Protein AF-A0A6F9ZMW0-F1 (afdb_monomer_lite)

Secondary structure (DSSP, 8-state):
-----HHHHHHHHHHHHHHHHHHHGGGGGT-HHHHHHHHHHHHHHHHHHHHHHTTTSS--HHHHHHHHHHHHHHHHHHHHHHTHHHHHHHHHHHHHHHHHHHHHHHHHHH--HHHHHHHHHHHHHIIIIIHHHHHHHHHHHHT----

Structure (mmCIF, N/CA/C/O backbone):
data_AF-A0A6F9ZMW0-F1
#
_entry.id   AF-A0A6F9ZMW0-F1
#
loop_
_atom_site.group_PDB
_atom_site.id
_atom_site.type_symbol
_atom_site.label_atom_id
_atom_site.label_alt_id
_atom_site.label_comp_id
_atom_site.label_asym_id
_atom_site.label_entity_id
_atom_site.label_seq_id
_atom_site.pdbx_PDB_ins_code
_atom_site.Cartn_x
_atom_site.Cartn_y
_atom_site.Cartn_z
_atom_site.occupancy
_atom_site.B_iso_or_equiv
_atom_site.auth_seq_id
_atom_site.auth_comp_id
_atom_site.auth_asym_id
_atom_site.auth_atom_id
_atom_site.pdbx_PDB_model_num
ATOM 1 N N . MET A 1 1 ? -17.166 -8.964 30.116 1.00 42.06 1 MET A N 1
ATOM 2 C CA . MET A 1 1 ? -16.779 -8.392 28.804 1.00 42.06 1 MET A CA 1
ATOM 3 C C . MET A 1 1 ? -15.272 -8.164 28.821 1.00 42.06 1 MET A C 1
ATOM 5 O O . MET A 1 1 ? -14.827 -7.278 29.535 1.00 42.06 1 MET A O 1
ATOM 9 N N . LYS A 1 2 ? -14.464 -9.008 28.159 1.00 47.25 2 LYS A N 1
ATOM 10 C CA . LYS A 1 2 ? -13.007 -8.793 28.087 1.00 47.25 2 LYS A CA 1
ATOM 11 C C . LYS A 1 2 ? -12.764 -7.547 27.236 1.00 47.25 2 LYS A C 1
ATOM 13 O O . LYS A 1 2 ? -12.979 -7.575 26.028 1.00 47.25 2 LYS A O 1
ATOM 18 N N . THR A 1 3 ? -12.355 -6.453 27.864 1.00 52.38 3 THR A N 1
ATOM 19 C CA . THR A 1 3 ? -11.806 -5.275 27.190 1.00 52.38 3 THR A CA 1
ATOM 20 C C . THR A 1 3 ? -10.554 -5.718 26.440 1.00 52.38 3 THR A C 1
ATOM 22 O O . THR A 1 3 ? -9.470 -5.819 27.009 1.00 52.38 3 THR A O 1
ATOM 25 N N . HIS A 1 4 ? -10.699 -6.067 25.161 1.00 60.19 4 HIS A N 1
ATOM 26 C CA . HIS A 1 4 ? -9.541 -6.318 24.313 1.00 60.19 4 HIS A CA 1
ATOM 27 C C . HIS A 1 4 ? -8.681 -5.050 24.291 1.00 60.19 4 HIS A C 1
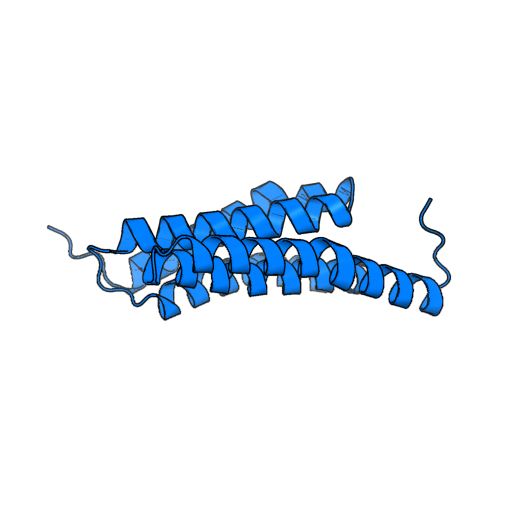ATOM 29 O O . HIS A 1 4 ? -9.146 -3.972 23.916 1.00 60.19 4 HIS A O 1
ATOM 35 N N . SER A 1 5 ? -7.438 -5.185 24.757 1.00 78.38 5 SER A N 1
ATOM 36 C CA . SER A 1 5 ? -6.473 -4.090 24.816 1.00 78.38 5 SER A CA 1
ATOM 37 C C . SER A 1 5 ? -6.181 -3.553 23.412 1.00 78.38 5 SER A C 1
ATOM 39 O O . SER A 1 5 ? -6.195 -4.311 22.438 1.00 78.38 5 SER A O 1
ATOM 41 N N . LYS A 1 6 ? -5.859 -2.255 23.310 1.00 82.56 6 LYS A N 1
ATOM 42 C CA . LYS A 1 6 ? -5.408 -1.587 22.072 1.00 82.56 6 LYS A CA 1
ATOM 43 C C . LYS A 1 6 ? -4.345 -2.414 21.332 1.00 82.56 6 LYS A C 1
ATOM 45 O O . LYS A 1 6 ? -4.382 -2.520 20.110 1.00 82.56 6 LYS A O 1
ATOM 50 N N . THR A 1 7 ? -3.455 -3.062 22.081 1.00 85.75 7 THR A N 1
ATOM 51 C CA . THR A 1 7 ? -2.393 -3.928 21.556 1.00 85.75 7 THR A CA 1
ATOM 52 C C . THR A 1 7 ? -2.930 -5.116 20.761 1.00 85.75 7 THR A C 1
ATOM 54 O O . THR A 1 7 ? -2.395 -5.429 19.703 1.00 85.75 7 THR A O 1
ATOM 57 N N . VAL A 1 8 ? -4.008 -5.759 21.222 1.00 87.69 8 VAL A N 1
ATOM 58 C CA . VAL A 1 8 ? -4.577 -6.927 20.534 1.00 87.69 8 VAL A CA 1
ATOM 59 C C . VAL A 1 8 ? -5.129 -6.515 19.175 1.00 87.69 8 VAL A C 1
ATOM 61 O O . VAL A 1 8 ? -4.840 -7.165 18.180 1.00 87.69 8 VAL A O 1
ATOM 64 N N . TYR A 1 9 ? -5.850 -5.394 19.106 1.00 87.12 9 TYR A N 1
ATOM 65 C CA . TYR A 1 9 ? -6.384 -4.892 17.838 1.00 87.12 9 TYR A CA 1
ATOM 66 C C . TYR A 1 9 ? -5.293 -4.463 16.862 1.00 87.12 9 TYR A C 1
ATOM 68 O O . TYR A 1 9 ? -5.404 -4.741 15.670 1.00 87.12 9 TYR A O 1
ATOM 76 N N . PHE A 1 10 ? -4.237 -3.823 17.367 1.00 89.56 10 PHE A N 1
ATOM 77 C CA . PHE A 1 10 ? -3.073 -3.473 16.561 1.00 89.56 10 PHE A CA 1
ATOM 78 C C . PHE A 1 10 ? -2.423 -4.722 15.951 1.00 89.56 10 PHE A C 1
ATOM 80 O O . PHE A 1 10 ? -2.227 -4.785 14.739 1.00 89.56 10 PHE A O 1
ATOM 87 N N . LEU A 1 11 ? -2.168 -5.746 16.773 1.00 91.06 11 LEU A N 1
ATOM 88 C CA . LEU A 1 11 ? -1.600 -7.019 16.326 1.00 91.06 11 LEU A CA 1
ATOM 89 C C . LEU A 1 11 ? -2.521 -7.758 15.351 1.00 91.06 11 LEU A C 1
ATOM 91 O O . LEU A 1 11 ? -2.035 -8.363 14.403 1.00 91.06 11 LEU A O 1
ATOM 95 N N . SER A 1 12 ? -3.841 -7.686 15.535 1.00 91.56 12 SER A N 1
ATOM 96 C CA . SER A 1 12 ? -4.799 -8.276 14.597 1.00 91.56 12 SER A CA 1
ATOM 97 C C . SER A 1 12 ? -4.773 -7.593 13.229 1.00 91.56 12 SER A C 1
ATOM 99 O O . SER A 1 12 ? -4.764 -8.292 12.221 1.00 91.56 12 SER A O 1
ATOM 101 N N . ILE A 1 13 ? -4.737 -6.254 13.168 1.00 92.81 13 ILE A N 1
ATOM 102 C CA . ILE A 1 13 ? -4.625 -5.527 11.889 1.00 92.81 13 ILE A CA 1
ATOM 103 C C . ILE A 1 13 ? -3.304 -5.875 11.203 1.00 92.81 13 ILE A C 1
ATOM 105 O O . ILE A 1 13 ? -3.305 -6.172 10.013 1.00 92.81 13 ILE A O 1
ATOM 109 N N . LEU A 1 14 ? -2.206 -5.875 11.962 1.00 93.44 14 LEU A N 1
ATOM 110 C CA . LEU A 1 14 ? -0.877 -6.234 11.470 1.00 93.44 14 LEU A CA 1
ATOM 111 C C . LEU A 1 14 ? -0.848 -7.669 10.925 1.00 93.44 14 LEU A C 1
ATOM 113 O O . LEU A 1 14 ? -0.332 -7.912 9.839 1.00 93.44 14 LEU A O 1
ATOM 117 N N . GLY A 1 15 ? -1.431 -8.625 11.648 1.00 93.56 15 GLY A N 1
ATOM 118 C CA . GLY A 1 15 ? -1.521 -10.013 11.197 1.00 93.56 15 GLY A CA 1
ATOM 119 C C . GLY A 1 15 ? -2.355 -10.153 9.923 1.00 93.56 15 GLY A C 1
ATOM 120 O O . GLY A 1 15 ? -1.942 -10.830 8.987 1.00 93.56 15 GLY A O 1
ATOM 121 N N . LEU A 1 16 ? -3.499 -9.470 9.846 1.00 94.00 16 LEU A N 1
ATOM 122 C CA . LEU A 1 16 ? -4.359 -9.492 8.661 1.00 94.00 16 LEU A CA 1
ATOM 123 C C . LEU A 1 16 ? -3.696 -8.839 7.442 1.00 94.00 16 LEU A C 1
ATOM 125 O O . LEU A 1 16 ? -3.825 -9.371 6.342 1.00 94.00 16 LEU A O 1
ATOM 129 N N . SER A 1 17 ? -2.961 -7.734 7.608 1.00 94.94 17 SER A N 1
ATOM 130 C CA . SER A 1 17 ? -2.222 -7.123 6.497 1.00 94.94 17 SER A CA 1
ATOM 131 C C . SER A 1 17 ? -1.057 -7.995 6.024 1.00 94.94 17 SER A C 1
ATOM 133 O O . SER A 1 17 ? -0.804 -8.056 4.821 1.00 94.94 17 SER A O 1
ATOM 135 N N . ALA A 1 18 ? -0.399 -8.728 6.928 1.00 93.44 18 ALA A N 1
ATOM 136 C CA . ALA A 1 18 ? 0.615 -9.718 6.564 1.00 93.44 18 ALA A CA 1
ATOM 137 C C . ALA A 1 18 ? 0.021 -10.888 5.768 1.00 93.44 18 ALA A C 1
ATOM 139 O O . ALA A 1 18 ? 0.563 -11.273 4.732 1.00 93.44 18 ALA A O 1
ATOM 140 N N . VAL A 1 19 ? -1.129 -11.414 6.199 1.00 94.31 19 VAL A N 1
ATOM 141 C CA . VAL A 1 19 ? -1.855 -12.461 5.462 1.00 94.31 19 VAL A CA 1
ATOM 142 C C . VAL A 1 19 ? -2.303 -11.955 4.091 1.00 94.31 19 VAL A C 1
ATOM 144 O O . VAL A 1 19 ? -2.154 -12.672 3.102 1.00 94.31 19 VAL A O 1
ATOM 147 N N . LEU A 1 20 ? -2.800 -10.716 4.006 1.00 93.44 20 LEU A N 1
ATOM 148 C CA . LEU A 1 20 ? -3.194 -10.092 2.742 1.00 93.44 20 LEU A CA 1
ATOM 149 C C . LEU A 1 20 ? -2.008 -9.999 1.774 1.00 93.44 20 LEU A C 1
ATOM 151 O O . LEU A 1 20 ? -2.150 -10.347 0.604 1.00 93.44 20 LEU A O 1
ATOM 155 N N . PHE A 1 21 ? -0.835 -9.587 2.265 1.00 91.81 21 PHE A N 1
ATOM 156 C CA . PHE A 1 21 ? 0.387 -9.566 1.465 1.00 91.81 21 PHE A CA 1
ATOM 157 C C . PHE A 1 21 ? 0.751 -10.965 0.960 1.00 91.81 21 PHE A C 1
ATOM 159 O O . PHE A 1 21 ? 0.890 -11.148 -0.245 1.00 91.81 21 PHE A O 1
ATOM 166 N N . LEU A 1 22 ? 0.843 -11.961 1.845 1.00 90.44 22 LEU A N 1
ATOM 167 C CA . LEU A 1 22 ? 1.209 -13.334 1.469 1.00 90.44 22 LEU A CA 1
ATOM 168 C C . LEU A 1 22 ? 0.213 -13.961 0.480 1.00 90.44 22 LEU A C 1
ATOM 170 O O . LEU A 1 22 ? 0.602 -14.717 -0.405 1.00 90.44 22 LEU A O 1
ATOM 174 N N . SER A 1 23 ? -1.066 -13.598 0.580 1.00 89.62 23 SER A N 1
ATOM 175 C CA . SER A 1 23 ? -2.115 -14.091 -0.322 1.00 89.62 23 SER A CA 1
ATOM 176 C C . SER A 1 23 ? -2.020 -13.522 -1.737 1.00 89.62 23 SER A C 1
ATOM 178 O O . SER A 1 23 ? -2.597 -14.101 -2.650 1.00 89.62 23 SER A O 1
ATOM 180 N N . PHE A 1 24 ? -1.318 -12.401 -1.937 1.00 86.56 24 PHE A N 1
ATOM 181 C CA . PHE A 1 24 ? -1.229 -11.708 -3.227 1.00 86.56 24 PHE A CA 1
ATOM 182 C C . PHE A 1 24 ? 0.206 -11.455 -3.700 1.00 86.56 24 PHE A C 1
ATOM 184 O O . PHE A 1 24 ? 0.401 -10.978 -4.818 1.00 86.56 24 PHE A O 1
ATOM 191 N N . CYS A 1 25 ? 1.231 -11.788 -2.914 1.00 84.06 25 CYS A N 1
ATOM 192 C CA . CYS A 1 25 ? 2.629 -11.581 -3.295 1.00 84.06 25 CYS A CA 1
ATOM 193 C C . CYS A 1 25 ? 3.027 -12.411 -4.525 1.00 84.06 25 CYS A C 1
ATOM 195 O O . CYS A 1 25 ? 3.833 -11.957 -5.332 1.00 84.06 25 CYS A O 1
ATOM 197 N N . TRP A 1 26 ? 2.398 -13.572 -4.725 1.00 83.12 26 TRP A N 1
ATOM 198 C CA . TRP A 1 26 ? 2.620 -14.447 -5.880 1.00 83.12 26 TRP A CA 1
ATOM 199 C C . TRP A 1 26 ? 2.157 -13.840 -7.215 1.00 83.12 26 TRP A C 1
ATOM 201 O O . TRP A 1 26 ? 2.614 -14.276 -8.266 1.00 83.12 26 TRP A O 1
ATOM 211 N N . THR A 1 27 ? 1.316 -12.797 -7.210 1.00 84.31 27 THR A N 1
ATOM 212 C CA . THR A 1 27 ? 0.891 -12.110 -8.449 1.00 84.31 27 THR A CA 1
ATOM 213 C C . THR A 1 27 ? 2.058 -11.463 -9.199 1.00 84.31 27 THR A C 1
ATOM 215 O O . THR A 1 27 ? 2.009 -11.332 -10.423 1.00 84.31 27 THR A O 1
ATOM 218 N N . ALA A 1 28 ? 3.146 -11.141 -8.490 1.00 80.94 28 ALA A N 1
ATOM 219 C CA . ALA A 1 28 ? 4.380 -10.641 -9.087 1.00 80.94 28 ALA A CA 1
ATOM 220 C C . ALA A 1 28 ? 5.054 -11.661 -10.020 1.00 80.94 28 ALA A C 1
ATOM 222 O O . ALA A 1 28 ? 5.805 -11.251 -10.897 1.00 80.94 28 ALA A O 1
ATOM 223 N N . ALA A 1 29 ? 4.755 -12.959 -9.880 1.00 80.31 29 ALA A N 1
ATOM 224 C CA . ALA A 1 29 ? 5.287 -13.995 -10.761 1.00 80.31 29 ALA A CA 1
ATOM 225 C C . ALA A 1 29 ? 4.742 -13.906 -12.198 1.00 80.31 29 ALA A C 1
ATOM 227 O O . ALA A 1 29 ? 5.400 -14.371 -13.121 1.00 80.31 29 ALA A O 1
ATOM 228 N N . PHE A 1 30 ? 3.557 -13.315 -12.398 1.00 80.12 30 PHE A N 1
ATOM 229 C CA . PHE A 1 30 ? 2.947 -13.178 -13.728 1.00 80.12 30 PHE A CA 1
ATOM 230 C C . PHE A 1 30 ? 3.238 -11.821 -14.359 1.00 80.12 30 PHE A C 1
ATOM 232 O O . PHE A 1 30 ? 3.526 -11.732 -15.547 1.00 80.12 30 PHE A O 1
ATOM 239 N N . SER A 1 31 ? 3.119 -10.746 -13.577 1.00 83.81 31 SER A N 1
ATOM 240 C CA . SER A 1 31 ? 3.379 -9.390 -14.050 1.00 83.81 31 SER A CA 1
ATOM 241 C C . SER A 1 31 ? 3.627 -8.463 -12.871 1.00 83.81 31 SER A C 1
ATOM 243 O O . SER A 1 31 ? 2.754 -8.280 -12.018 1.00 83.81 31 SER A O 1
ATOM 245 N N . PHE A 1 32 ? 4.789 -7.804 -12.859 1.00 80.50 32 PHE A N 1
ATOM 246 C CA . PHE A 1 32 ? 5.078 -6.757 -11.879 1.00 80.50 32 PHE A CA 1
ATOM 247 C C . PHE A 1 32 ? 4.030 -5.645 -11.938 1.00 80.50 32 PHE A C 1
ATOM 249 O O . PHE A 1 32 ? 3.571 -5.174 -10.896 1.00 80.50 32 PHE A O 1
ATOM 256 N N . TYR A 1 33 ? 3.595 -5.270 -13.146 1.00 82.88 33 TYR A N 1
ATOM 257 C CA . TYR A 1 33 ? 2.586 -4.236 -13.363 1.00 82.88 33 TYR A CA 1
ATOM 258 C C . TYR A 1 33 ? 1.229 -4.616 -12.761 1.00 82.88 33 TYR A C 1
ATOM 260 O O . TYR A 1 33 ? 0.656 -3.837 -11.997 1.00 82.88 33 TYR A O 1
ATOM 268 N N . ALA A 1 34 ? 0.750 -5.835 -13.026 1.00 85.38 34 ALA A N 1
ATOM 269 C CA . ALA A 1 34 ? -0.491 -6.326 -12.430 1.00 85.38 34 ALA A CA 1
ATOM 270 C C . ALA A 1 34 ? -0.388 -6.435 -10.900 1.00 85.38 34 ALA A C 1
ATOM 272 O O . ALA A 1 34 ? -1.339 -6.098 -10.194 1.00 85.38 34 ALA A O 1
ATOM 273 N N . ALA A 1 35 ? 0.775 -6.838 -10.380 1.00 87.56 35 ALA A N 1
ATOM 274 C CA . ALA A 1 35 ? 1.019 -6.922 -8.945 1.00 87.56 35 ALA A CA 1
ATOM 275 C C . ALA A 1 35 ? 0.960 -5.551 -8.256 1.00 87.56 35 ALA A C 1
ATOM 277 O O . ALA A 1 35 ? 0.369 -5.444 -7.182 1.00 87.56 35 ALA A O 1
ATOM 278 N N . ALA A 1 36 ? 1.502 -4.492 -8.870 1.00 88.50 36 ALA A N 1
ATOM 279 C CA . ALA A 1 36 ? 1.402 -3.127 -8.343 1.00 88.50 36 ALA A CA 1
ATOM 280 C C . ALA A 1 36 ? -0.056 -2.679 -8.203 1.00 88.50 36 ALA A C 1
ATOM 282 O O . ALA A 1 36 ? -0.476 -2.245 -7.124 1.00 88.50 36 ALA A O 1
ATOM 283 N N . TRP A 1 37 ? -0.847 -2.866 -9.259 1.00 91.50 37 TRP A N 1
ATOM 284 C CA . TRP A 1 37 ? -2.266 -2.525 -9.257 1.00 91.50 37 TRP A CA 1
ATOM 285 C C . TRP A 1 37 ? -3.049 -3.325 -8.222 1.00 91.50 37 TRP A C 1
ATOM 287 O O . TRP A 1 37 ? -3.777 -2.745 -7.416 1.00 91.50 37 TRP A O 1
ATOM 297 N N . ALA A 1 38 ? -2.871 -4.646 -8.207 1.00 91.62 38 ALA A N 1
ATOM 298 C CA . ALA A 1 38 ? -3.573 -5.526 -7.285 1.00 91.62 38 ALA A CA 1
ATOM 299 C C . ALA A 1 38 ? -3.233 -5.190 -5.828 1.00 91.62 38 ALA A C 1
ATOM 301 O O . ALA A 1 38 ? -4.134 -4.960 -5.022 1.00 91.62 38 ALA A O 1
ATOM 302 N N . GLN A 1 39 ? -1.943 -5.101 -5.486 1.00 91.12 39 GLN A N 1
ATOM 303 C CA . GLN A 1 39 ? -1.525 -4.820 -4.114 1.00 91.12 39 GLN A CA 1
ATOM 304 C C . GLN A 1 39 ? -1.965 -3.427 -3.664 1.00 91.12 39 GLN A C 1
ATOM 306 O O . GLN A 1 39 ? -2.535 -3.293 -2.583 1.00 91.12 39 GLN A O 1
ATOM 311 N N . SER A 1 40 ? -1.771 -2.393 -4.482 1.00 93.06 40 SER A N 1
ATOM 312 C CA . SER A 1 40 ? -2.158 -1.032 -4.103 1.00 93.06 40 SER A CA 1
ATOM 313 C C . SER A 1 40 ? -3.669 -0.878 -3.910 1.00 93.06 40 SER A C 1
ATOM 315 O O . SER A 1 40 ? -4.090 -0.285 -2.916 1.00 93.06 40 SER A O 1
ATOM 317 N N . ALA A 1 41 ? -4.490 -1.479 -4.777 1.00 93.69 41 ALA A N 1
ATOM 318 C CA . ALA A 1 41 ? -5.944 -1.479 -4.630 1.00 93.69 41 ALA A CA 1
ATOM 319 C C . ALA A 1 41 ? -6.402 -2.239 -3.374 1.00 93.69 41 ALA 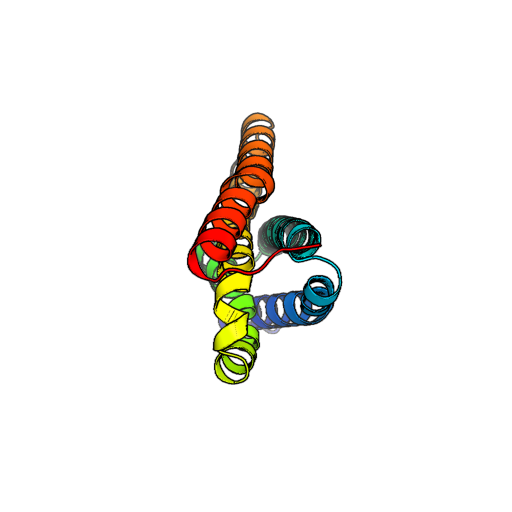A C 1
ATOM 321 O O . ALA A 1 41 ? -7.262 -1.757 -2.633 1.00 93.69 41 ALA A O 1
ATOM 322 N N . LEU A 1 42 ? -5.801 -3.400 -3.095 1.00 94.62 42 LEU A N 1
ATOM 323 C CA . LEU A 1 42 ? -6.121 -4.202 -1.913 1.00 94.62 42 LEU A CA 1
ATOM 324 C C . LEU A 1 42 ? -5.737 -3.493 -0.617 1.00 94.62 42 LEU A C 1
ATOM 326 O O . LEU A 1 42 ? -6.542 -3.454 0.308 1.00 94.62 42 LEU A O 1
ATOM 330 N N . PHE A 1 43 ? -4.545 -2.900 -0.544 1.00 94.69 43 PHE A N 1
ATOM 331 C CA . PHE A 1 43 ? -4.100 -2.164 0.640 1.00 94.69 43 PHE A CA 1
ATOM 332 C C . PHE A 1 43 ? -4.888 -0.867 0.851 1.00 94.69 43 PHE A C 1
ATOM 334 O O . PHE A 1 43 ? -5.203 -0.535 1.995 1.00 94.69 43 PHE A O 1
ATOM 341 N N . PHE A 1 44 ? -5.281 -0.182 -0.227 1.00 95.00 44 PHE A N 1
ATOM 342 C CA . PHE A 1 44 ? -6.211 0.947 -0.168 1.00 95.00 44 PHE A CA 1
ATOM 343 C C . PHE A 1 44 ? -7.566 0.528 0.422 1.00 95.00 44 PHE A C 1
ATOM 345 O O . PHE A 1 44 ? -8.037 1.123 1.395 1.00 95.00 44 PHE A O 1
ATOM 352 N N . GLY A 1 45 ? -8.176 -0.528 -0.128 1.00 93.94 45 GLY A N 1
ATOM 353 C CA . GLY A 1 45 ? -9.470 -1.034 0.329 1.00 93.94 45 GLY A CA 1
ATOM 354 C C . GLY A 1 45 ? -9.412 -1.572 1.758 1.00 93.94 45 GLY A C 1
ATOM 355 O O . GLY A 1 45 ? -10.280 -1.269 2.574 1.00 93.94 45 GLY A O 1
ATOM 356 N N . PHE A 1 46 ? -8.352 -2.304 2.100 1.00 94.81 46 PHE A N 1
ATOM 357 C CA . PHE A 1 46 ? -8.136 -2.826 3.445 1.00 94.81 46 PHE A CA 1
ATOM 358 C C . PHE A 1 46 ? -7.992 -1.701 4.474 1.00 94.81 46 PHE A C 1
ATOM 360 O O . PHE A 1 46 ? -8.627 -1.753 5.524 1.00 94.81 46 PHE A O 1
ATOM 367 N N . ALA A 1 47 ? -7.238 -0.644 4.156 1.00 94.19 47 ALA A N 1
ATOM 368 C CA . ALA A 1 47 ? -7.115 0.529 5.018 1.00 94.19 47 ALA A CA 1
ATOM 369 C C . ALA A 1 47 ? -8.465 1.208 5.270 1.00 94.19 47 ALA A C 1
ATOM 371 O O . ALA A 1 47 ? -8.773 1.560 6.410 1.00 94.19 47 ALA A O 1
ATOM 372 N N . TRP A 1 48 ? -9.289 1.331 4.229 1.00 93.94 48 TRP A N 1
ATOM 373 C CA . TRP A 1 48 ? -10.637 1.876 4.342 1.00 93.94 48 TRP A CA 1
ATOM 374 C C . TRP A 1 48 ? -11.551 0.996 5.214 1.00 93.94 48 TRP A C 1
ATOM 376 O O . TRP A 1 48 ? -12.181 1.500 6.144 1.00 93.94 48 TRP A O 1
ATOM 386 N N . ILE A 1 49 ? -11.559 -0.326 4.997 1.00 93.19 49 ILE A N 1
ATOM 387 C CA . ILE A 1 49 ? -12.351 -1.288 5.786 1.00 93.19 49 ILE A CA 1
ATOM 388 C C . ILE A 1 49 ? -11.910 -1.297 7.254 1.00 93.19 49 ILE A C 1
ATOM 390 O O . ILE A 1 49 ? -12.750 -1.291 8.155 1.00 93.19 49 ILE A O 1
ATOM 394 N N . CYS A 1 50 ? -10.601 -1.302 7.522 1.00 91.38 50 CYS A N 1
ATOM 395 C CA . CYS A 1 50 ? -10.080 -1.240 8.885 1.00 91.38 50 CYS A CA 1
ATOM 396 C C . CYS A 1 50 ? -10.480 0.063 9.577 1.00 91.38 50 CYS A C 1
ATOM 398 O O . CYS A 1 50 ? -10.847 0.029 10.749 1.00 91.38 50 CYS A O 1
ATOM 400 N N . ALA A 1 51 ? -10.442 1.191 8.868 1.00 89.75 51 ALA A N 1
ATOM 401 C CA . ALA A 1 51 ? -10.860 2.475 9.412 1.00 89.75 51 ALA A CA 1
ATOM 402 C C . ALA A 1 51 ? -12.367 2.506 9.743 1.00 89.75 51 ALA A C 1
ATOM 404 O O . ALA A 1 51 ? -12.744 3.020 10.797 1.00 89.75 51 ALA A O 1
ATOM 405 N N . ASP A 1 52 ? -13.210 1.884 8.913 1.00 88.88 52 ASP A N 1
ATOM 406 C CA . ASP A 1 52 ? -14.653 1.756 9.157 1.00 88.88 52 ASP A CA 1
ATOM 407 C C . ASP A 1 52 ? -14.973 0.834 10.343 1.00 88.88 52 ASP A C 1
ATOM 409 O O . ASP A 1 52 ? -15.656 1.230 11.290 1.00 88.88 52 ASP A O 1
ATOM 413 N N . LYS A 1 53 ? -14.387 -0.368 10.375 1.00 85.06 53 LYS A N 1
ATOM 414 C CA . LYS A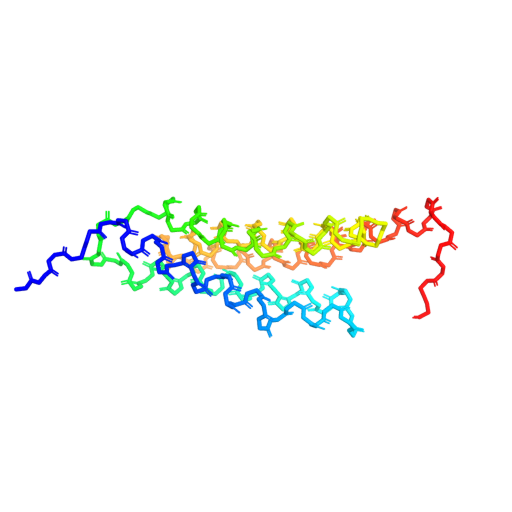 1 53 ? -14.603 -1.346 11.456 1.00 85.06 53 LYS A CA 1
ATOM 415 C C . LYS A 1 53 ? -14.042 -0.905 12.808 1.00 85.06 53 LYS A C 1
ATOM 417 O O . LYS A 1 53 ? -14.474 -1.416 13.841 1.00 85.06 53 LYS A O 1
ATOM 422 N N . MET A 1 54 ? -13.083 0.018 12.822 1.00 76.69 54 MET A N 1
ATOM 423 C CA . MET A 1 54 ? -12.468 0.534 14.047 1.00 76.69 54 MET A CA 1
ATOM 424 C C . MET A 1 54 ? -13.112 1.836 14.549 1.00 76.69 54 MET A C 1
ATOM 426 O O . MET A 1 54 ? -12.648 2.369 15.554 1.00 76.69 54 MET A O 1
ATOM 430 N N . LYS A 1 55 ? -14.205 2.320 13.931 1.00 69.56 55 LYS A N 1
ATOM 431 C CA . LYS A 1 55 ? -14.944 3.521 14.375 1.00 69.56 55 LYS A CA 1
ATOM 432 C C . LYS A 1 55 ? -15.367 3.468 15.848 1.00 69.56 55 LYS A C 1
ATOM 434 O O . LYS A 1 55 ? -15.377 4.490 16.523 1.00 69.56 55 LYS A O 1
ATOM 439 N N . GLU A 1 56 ? -15.700 2.278 16.341 1.00 67.25 56 GLU A N 1
ATOM 440 C CA . GLU A 1 56 ? -16.163 2.046 17.717 1.00 67.25 56 GLU A CA 1
ATOM 441 C C . GLU A 1 56 ? -15.033 1.634 18.676 1.00 67.25 56 GLU A C 1
ATOM 443 O O . GLU A 1 56 ? -15.278 1.249 19.820 1.00 67.25 56 GLU A O 1
ATOM 448 N N . ARG A 1 57 ? -13.777 1.651 18.214 1.00 68.75 57 ARG A N 1
ATOM 449 C CA . ARG A 1 57 ? -12.636 1.053 18.915 1.00 68.75 57 ARG A CA 1
ATOM 450 C C . ARG A 1 57 ? -11.562 2.092 19.255 1.00 68.75 57 ARG A C 1
ATOM 452 O O . ARG A 1 57 ? -11.491 3.149 18.643 1.00 68.75 57 ARG A O 1
ATOM 459 N N . PRO A 1 58 ? -10.689 1.811 20.238 1.00 73.69 58 PRO A N 1
ATOM 460 C CA . PRO A 1 58 ? -9.822 2.829 20.838 1.00 73.69 58 PRO A CA 1
ATOM 461 C C . PRO A 1 58 ? -8.535 3.152 20.046 1.00 73.69 58 PRO A C 1
ATOM 463 O O . PRO A 1 58 ? -7.603 3.718 20.625 1.00 73.69 58 PRO A O 1
ATOM 466 N N . LEU A 1 59 ? -8.427 2.756 18.771 1.00 80.81 59 LEU A N 1
ATOM 467 C CA . LEU A 1 59 ? -7.235 2.992 17.942 1.00 80.81 59 LEU A CA 1
ATOM 468 C C . LEU A 1 59 ? -7.392 4.245 17.078 1.00 80.81 59 LEU A C 1
ATOM 470 O O . LEU A 1 59 ? -8.444 4.491 16.499 1.00 80.81 59 LEU A O 1
ATOM 474 N N . THR A 1 60 ? -6.309 5.008 16.942 1.00 88.81 60 THR A N 1
ATOM 475 C CA . THR A 1 60 ? -6.252 6.149 16.023 1.00 88.81 60 THR A CA 1
ATOM 476 C C . THR A 1 60 ? -6.084 5.678 14.576 1.00 88.81 60 THR A C 1
ATOM 478 O O . THR A 1 60 ? -5.489 4.629 14.321 1.00 88.81 60 THR A O 1
ATOM 481 N N . LEU A 1 61 ? -6.547 6.478 13.608 1.00 88.56 61 LEU A N 1
ATOM 482 C CA . LEU A 1 61 ? -6.357 6.198 12.175 1.00 88.56 61 LEU A CA 1
ATOM 483 C C . LEU A 1 61 ? -4.875 6.017 11.813 1.00 88.56 61 LEU A C 1
ATOM 485 O O . LEU A 1 61 ? -4.528 5.133 11.035 1.00 88.56 61 LEU A O 1
ATOM 489 N N . THR A 1 62 ? -3.992 6.796 12.440 1.00 89.94 62 THR A N 1
ATOM 490 C CA . THR A 1 62 ? -2.541 6.669 12.269 1.00 89.94 62 THR A CA 1
ATOM 491 C C . THR A 1 62 ? -2.029 5.315 12.752 1.00 89.94 62 THR A C 1
ATOM 493 O O . THR A 1 62 ? -1.232 4.689 12.062 1.00 89.94 62 THR A O 1
ATOM 496 N N . ALA A 1 63 ? -2.505 4.820 13.900 1.00 90.06 63 ALA A N 1
ATOM 497 C CA . ALA A 1 63 ? -2.107 3.506 14.403 1.00 90.06 63 ALA A CA 1
ATOM 498 C C . ALA A 1 63 ? -2.560 2.373 13.469 1.00 90.06 63 ALA A C 1
ATOM 500 O O . ALA A 1 63 ? -1.823 1.408 13.286 1.00 90.06 63 ALA A O 1
ATOM 501 N N . ILE A 1 64 ? -3.735 2.509 12.844 1.00 91.69 64 ILE A N 1
ATOM 502 C CA . ILE A 1 64 ? -4.223 1.567 11.826 1.00 91.69 64 ILE A CA 1
ATOM 503 C C . ILE A 1 64 ? -3.301 1.588 10.605 1.00 91.69 64 ILE A C 1
ATOM 505 O O . ILE A 1 64 ? -2.821 0.535 10.195 1.00 91.69 64 ILE A O 1
ATOM 509 N N . ALA A 1 65 ? -2.999 2.771 10.060 1.00 93.06 65 ALA A N 1
ATOM 510 C CA . ALA A 1 65 ? -2.099 2.903 8.915 1.00 93.06 65 ALA A CA 1
ATOM 511 C C . ALA A 1 65 ? -0.717 2.291 9.204 1.00 93.06 65 ALA A C 1
ATOM 513 O O . ALA A 1 65 ? -0.208 1.511 8.404 1.00 93.06 65 ALA A O 1
ATOM 514 N N . VAL A 1 66 ? -0.146 2.571 10.381 1.00 93.94 66 VAL A N 1
ATOM 515 C CA . VAL A 1 66 ? 1.141 2.005 10.812 1.00 93.94 66 VAL A CA 1
ATOM 516 C C . VAL A 1 66 ? 1.072 0.482 10.935 1.00 93.94 66 VAL A C 1
ATOM 518 O O . VAL A 1 66 ? 1.969 -0.197 10.443 1.00 93.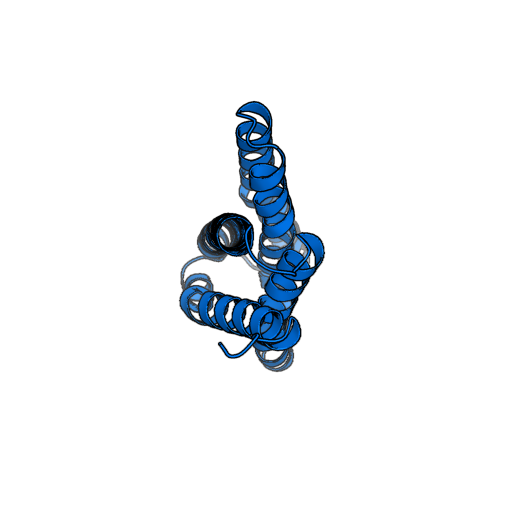94 66 VAL A O 1
ATOM 521 N N . ALA A 1 67 ? 0.013 -0.076 11.530 1.00 93.56 67 ALA A N 1
ATOM 522 C CA . ALA A 1 67 ? -0.159 -1.527 11.631 1.00 93.56 67 ALA A CA 1
ATOM 523 C C . ALA A 1 67 ? -0.214 -2.195 10.248 1.00 93.56 67 ALA A C 1
ATOM 525 O O . ALA A 1 67 ? 0.419 -3.228 10.031 1.00 93.56 67 ALA A O 1
ATOM 526 N N . ILE A 1 68 ? -0.930 -1.583 9.300 1.00 95.19 68 ILE A N 1
ATOM 527 C CA . ILE A 1 68 ? -1.044 -2.082 7.926 1.00 95.19 68 ILE A CA 1
ATOM 528 C C . ILE A 1 68 ? 0.323 -2.070 7.237 1.00 95.19 68 ILE A C 1
ATOM 530 O O . ILE A 1 68 ? 0.728 -3.092 6.684 1.00 95.19 68 ILE A O 1
ATOM 534 N N . ILE A 1 69 ? 1.047 -0.948 7.316 1.00 94.50 69 ILE A N 1
ATOM 535 C CA . ILE A 1 69 ? 2.378 -0.785 6.713 1.00 94.50 69 ILE A CA 1
ATOM 536 C C . ILE A 1 69 ? 3.372 -1.787 7.307 1.00 94.50 69 ILE A C 1
ATOM 538 O O . ILE A 1 69 ? 4.093 -2.449 6.563 1.00 94.50 69 ILE A O 1
ATOM 542 N N . LEU A 1 70 ? 3.387 -1.949 8.633 1.00 93.56 70 LEU A N 1
ATOM 543 C CA . LEU A 1 70 ? 4.274 -2.905 9.297 1.00 93.56 70 LEU A CA 1
ATOM 544 C C . LEU A 1 70 ? 3.946 -4.347 8.919 1.00 93.56 70 LEU A C 1
ATOM 546 O O . LEU A 1 70 ? 4.855 -5.101 8.587 1.00 93.56 70 LEU A O 1
ATOM 550 N N . GLY A 1 71 ? 2.669 -4.731 8.924 1.00 91.56 71 GLY A N 1
ATOM 551 C CA . GLY A 1 71 ? 2.281 -6.091 8.551 1.00 91.56 71 GLY A CA 1
ATOM 552 C C . GLY A 1 71 ? 2.561 -6.409 7.083 1.00 91.56 71 GLY A C 1
ATOM 553 O O . GLY A 1 71 ? 2.825 -7.555 6.757 1.00 91.56 71 GLY A O 1
ATOM 554 N N . ARG A 1 72 ? 2.620 -5.401 6.209 1.00 91.38 72 ARG A N 1
ATOM 555 C CA . ARG A 1 72 ? 3.109 -5.561 4.836 1.00 91.38 72 ARG A CA 1
ATOM 556 C C . ARG A 1 72 ? 4.629 -5.765 4.770 1.00 91.38 72 ARG A C 1
ATOM 558 O O . ARG A 1 72 ? 5.090 -6.649 4.060 1.00 91.38 72 ARG A O 1
ATOM 565 N N . LEU A 1 73 ? 5.400 -4.955 5.498 1.00 91.62 73 LEU A N 1
ATOM 566 C CA . LEU A 1 73 ? 6.869 -4.966 5.450 1.00 91.62 73 LEU A CA 1
ATOM 567 C C . LEU A 1 73 ? 7.495 -6.185 6.138 1.00 91.62 73 LEU A C 1
ATOM 569 O O . LEU A 1 73 ? 8.499 -6.708 5.664 1.00 91.62 73 LEU A O 1
ATOM 573 N N . LEU A 1 74 ? 6.915 -6.645 7.248 1.00 90.62 74 LEU A N 1
ATOM 574 C CA . LEU A 1 74 ? 7.432 -7.765 8.040 1.00 90.62 74 LEU A CA 1
ATOM 575 C C . LEU A 1 74 ? 7.655 -9.061 7.238 1.00 90.62 74 LEU A C 1
ATOM 577 O O . LEU A 1 74 ? 8.759 -9.593 7.316 1.00 90.62 74 LEU A O 1
ATOM 581 N N . PRO A 1 75 ? 6.676 -9.583 6.473 1.00 87.25 75 PRO A N 1
ATOM 582 C CA . PRO A 1 75 ? 6.880 -10.770 5.640 1.00 87.25 75 PRO A CA 1
ATOM 583 C C . PRO A 1 75 ? 7.757 -10.491 4.415 1.00 87.25 75 PRO A C 1
ATOM 585 O O . PRO A 1 75 ? 8.374 -11.403 3.877 1.00 87.25 75 PRO A O 1
ATOM 588 N N . GLU A 1 76 ? 7.830 -9.239 3.971 1.00 86.19 76 GLU A N 1
ATOM 589 C CA . GLU A 1 76 ? 8.568 -8.849 2.776 1.00 86.19 76 GLU A CA 1
ATOM 590 C C . GLU A 1 76 ? 10.085 -8.778 3.013 1.00 86.19 76 GLU A C 1
ATOM 592 O O . GLU A 1 76 ? 10.865 -9.164 2.143 1.00 86.19 76 GLU A O 1
ATOM 597 N N . LEU A 1 77 ? 10.522 -8.327 4.194 1.00 87.25 77 LEU A N 1
ATOM 598 C CA . LEU A 1 77 ? 11.944 -8.188 4.531 1.00 87.25 77 LEU A CA 1
ATOM 599 C C . LEU A 1 77 ? 12.731 -9.511 4.422 1.00 87.25 77 LEU A C 1
ATOM 601 O O . LEU A 1 77 ? 13.761 -9.506 3.747 1.00 87.25 77 LEU A O 1
ATOM 605 N N . PRO A 1 78 ? 12.278 -10.647 4.993 1.00 84.62 78 PRO A N 1
ATOM 606 C CA . PRO A 1 78 ? 12.958 -11.931 4.822 1.00 84.62 78 PRO A CA 1
ATOM 607 C C . PRO A 1 78 ? 13.084 -12.351 3.354 1.00 84.62 78 PRO A C 1
ATOM 609 O O . PRO A 1 78 ? 14.145 -12.810 2.935 1.00 84.62 78 PRO A O 1
ATOM 612 N N . ILE A 1 79 ? 12.027 -12.142 2.559 1.00 83.62 79 ILE A N 1
ATOM 613 C CA . ILE A 1 79 ? 12.008 -12.482 1.129 1.00 83.62 79 ILE A CA 1
ATOM 614 C C . ILE A 1 79 ? 13.055 -11.646 0.382 1.00 83.62 79 ILE A C 1
ATOM 616 O O . ILE A 1 79 ? 13.831 -12.179 -0.407 1.00 83.62 79 ILE A O 1
ATOM 620 N N . ARG A 1 80 ? 13.140 -10.344 0.680 1.00 83.06 80 ARG A N 1
ATOM 621 C CA . ARG A 1 80 ? 14.118 -9.435 0.061 1.00 83.06 80 ARG A CA 1
ATOM 622 C C . ARG A 1 80 ? 15.563 -9.720 0.450 1.00 83.06 80 ARG A C 1
ATOM 624 O O . ARG A 1 80 ? 16.445 -9.481 -0.365 1.00 83.06 80 ARG A O 1
ATOM 631 N N . ILE A 1 81 ? 15.815 -10.176 1.677 1.00 83.75 81 ILE A N 1
ATOM 632 C CA . ILE A 1 81 ? 17.166 -10.564 2.113 1.00 83.75 81 ILE A CA 1
ATOM 633 C C . ILE A 1 81 ? 17.610 -11.828 1.367 1.00 83.75 81 ILE A C 1
ATOM 635 O O . ILE A 1 81 ? 18.771 -11.929 0.984 1.00 83.75 81 ILE A O 1
ATOM 639 N N . SER A 1 82 ? 16.685 -12.763 1.127 1.00 81.75 82 SER A N 1
ATOM 640 C CA . SER A 1 82 ? 16.972 -13.989 0.378 1.00 81.75 82 SER A CA 1
ATOM 641 C C . SER A 1 82 ? 17.197 -13.752 -1.120 1.00 81.75 82 SER A C 1
ATOM 643 O O . SER A 1 82 ? 17.971 -14.492 -1.720 1.00 81.75 82 SER A O 1
ATOM 645 N N . ASP A 1 83 ? 16.531 -12.762 -1.725 1.00 78.44 83 ASP A N 1
ATOM 646 C CA . ASP A 1 83 ? 16.600 -12.463 -3.166 1.00 78.44 83 ASP A CA 1
ATOM 647 C C . ASP A 1 83 ? 16.901 -10.973 -3.423 1.00 78.44 83 ASP A C 1
ATOM 649 O O . ASP A 1 83 ? 16.086 -10.209 -3.947 1.00 78.44 83 ASP A O 1
ATOM 653 N N . PHE A 1 84 ? 18.075 -10.522 -2.974 1.00 73.44 84 PHE A N 1
ATOM 654 C CA . PHE A 1 84 ? 18.436 -9.100 -2.965 1.00 73.44 84 PHE A CA 1
ATOM 655 C C . PHE A 1 84 ? 18.593 -8.487 -4.368 1.00 73.44 84 PHE A C 1
ATOM 657 O O . PHE A 1 84 ? 18.216 -7.332 -4.581 1.00 73.44 84 PHE A O 1
ATOM 664 N N . GLU A 1 85 ? 19.118 -9.250 -5.330 1.00 68.69 85 GLU A N 1
ATOM 665 C CA . GLU A 1 85 ? 19.342 -8.800 -6.711 1.00 68.69 85 GLU A CA 1
ATOM 666 C C . GLU A 1 85 ? 18.013 -8.459 -7.412 1.00 68.69 85 GLU A C 1
ATOM 668 O O . GLU A 1 85 ? 17.833 -7.318 -7.855 1.00 68.69 85 GLU A O 1
ATOM 673 N N . ASN A 1 86 ? 17.038 -9.380 -7.407 1.00 68.31 86 ASN A N 1
ATOM 674 C CA . ASN A 1 86 ? 15.726 -9.172 -8.038 1.00 68.31 86 ASN A CA 1
ATOM 675 C C . ASN A 1 86 ? 14.785 -8.284 -7.209 1.00 68.31 86 ASN A C 1
ATOM 677 O O . ASN A 1 86 ? 13.890 -7.626 -7.750 1.00 68.31 86 ASN A O 1
ATOM 681 N N . SER A 1 87 ? 14.990 -8.214 -5.891 1.00 72.62 87 SER A N 1
ATOM 682 C CA . SER A 1 87 ? 14.239 -7.348 -4.973 1.00 72.62 87 SER A CA 1
ATOM 683 C C . SER A 1 87 ? 14.278 -5.870 -5.389 1.00 72.62 87 SER A C 1
ATOM 685 O O . SER A 1 87 ? 13.310 -5.133 -5.175 1.00 72.62 87 SER A O 1
ATOM 687 N N . ARG A 1 88 ? 15.353 -5.417 -6.045 1.00 75.00 88 ARG A N 1
ATOM 688 C CA . ARG A 1 88 ? 15.493 -4.018 -6.481 1.00 75.00 88 ARG A CA 1
ATOM 689 C C . ARG A 1 88 ? 14.420 -3.587 -7.482 1.00 75.00 88 ARG A C 1
ATOM 691 O O . ARG A 1 88 ? 13.939 -2.461 -7.391 1.00 75.00 88 ARG A O 1
ATOM 698 N N . ILE A 1 89 ? 13.977 -4.475 -8.372 1.00 77.00 89 ILE A N 1
ATOM 699 C CA . ILE A 1 89 ? 12.914 -4.167 -9.344 1.00 77.00 89 ILE A CA 1
ATOM 700 C C . ILE A 1 89 ? 11.571 -4.021 -8.627 1.00 77.00 89 ILE A C 1
ATOM 702 O O . ILE A 1 89 ? 10.837 -3.059 -8.844 1.00 77.00 89 ILE A O 1
ATOM 706 N N . SER A 1 90 ? 11.275 -4.938 -7.706 1.00 82.44 90 SER A N 1
ATOM 707 C CA . SER A 1 90 ? 9.988 -5.010 -7.012 1.00 82.44 90 SER A CA 1
ATOM 708 C C . SER A 1 90 ? 9.831 -3.991 -5.877 1.00 82.44 90 SER A C 1
ATOM 710 O O . SER A 1 90 ? 8.790 -3.950 -5.222 1.00 82.44 90 SER A O 1
ATOM 712 N N . ILE A 1 91 ? 10.832 -3.147 -5.598 1.00 86.81 91 ILE A N 1
ATOM 713 C CA . ILE A 1 91 ? 10.742 -2.141 -4.526 1.00 86.81 91 ILE A CA 1
ATOM 714 C C . ILE A 1 91 ? 9.703 -1.058 -4.808 1.00 86.81 91 ILE A C 1
ATOM 716 O O . ILE A 1 91 ? 9.043 -0.580 -3.885 1.00 86.81 91 ILE A O 1
ATOM 720 N N . VAL A 1 92 ? 9.476 -0.729 -6.080 1.00 89.69 92 VAL A N 1
ATOM 721 C CA . VAL A 1 92 ? 8.464 0.259 -6.468 1.00 89.69 92 VAL A CA 1
ATOM 722 C C . VAL A 1 92 ? 7.047 -0.221 -6.151 1.00 89.69 92 VAL A C 1
ATOM 724 O O . VAL A 1 92 ? 6.249 0.550 -5.624 1.00 89.69 92 VAL A O 1
ATOM 727 N N . VAL A 1 93 ? 6.761 -1.514 -6.351 1.00 89.38 93 VAL A N 1
ATOM 728 C CA . VAL A 1 93 ? 5.487 -2.156 -5.975 1.00 89.38 93 VAL A CA 1
ATOM 729 C C . VAL A 1 93 ? 5.216 -1.945 -4.485 1.00 89.38 93 VAL A C 1
ATOM 731 O O . VAL A 1 93 ? 4.088 -1.670 -4.063 1.00 89.38 93 VAL A O 1
ATOM 734 N N . THR A 1 94 ? 6.285 -1.989 -3.694 1.00 90.56 94 THR A N 1
ATOM 735 C CA . THR A 1 94 ? 6.246 -1.772 -2.255 1.00 90.56 94 THR A CA 1
ATOM 736 C C . THR A 1 94 ? 5.950 -0.359 -1.850 1.00 90.56 94 THR A C 1
ATOM 738 O O . THR A 1 94 ? 5.040 -0.131 -1.047 1.00 90.56 94 THR A O 1
ATOM 741 N N . LEU A 1 95 ? 6.640 0.594 -2.456 1.00 91.50 95 LEU A N 1
ATOM 742 C CA . LEU A 1 95 ? 6.389 2.001 -2.194 1.00 91.50 95 LEU A CA 1
ATOM 743 C C . LEU A 1 95 ? 4.964 2.390 -2.599 1.00 91.50 95 LEU A C 1
ATOM 745 O O . LEU A 1 95 ? 4.257 2.990 -1.794 1.00 91.50 95 LEU A O 1
ATOM 749 N N . ILE A 1 96 ? 4.500 1.976 -3.783 1.00 92.50 96 ILE A N 1
ATOM 750 C CA . ILE A 1 96 ? 3.143 2.279 -4.266 1.00 92.50 96 ILE A CA 1
ATOM 751 C C . ILE A 1 96 ? 2.086 1.719 -3.306 1.00 92.50 96 ILE A C 1
ATOM 753 O O . ILE A 1 96 ? 1.153 2.428 -2.928 1.00 92.50 96 ILE A O 1
ATOM 757 N N . SER A 1 97 ? 2.245 0.474 -2.858 1.00 90.31 97 SER A N 1
ATOM 758 C CA . SER A 1 97 ? 1.298 -0.161 -1.937 1.00 90.31 97 SER A CA 1
ATOM 759 C C . SER A 1 97 ? 1.260 0.507 -0.559 1.00 90.31 97 SER A C 1
ATOM 761 O O . SER A 1 97 ? 0.189 0.646 0.024 1.00 90.31 97 SER A O 1
ATOM 763 N N . ILE A 1 98 ? 2.409 0.949 -0.035 1.00 92.56 98 ILE A N 1
ATOM 764 C CA . ILE A 1 98 ? 2.485 1.699 1.230 1.00 92.56 98 ILE A CA 1
ATOM 765 C C . ILE A 1 98 ? 1.817 3.065 1.078 1.00 92.56 98 ILE A C 1
ATOM 767 O O . ILE A 1 98 ? 1.011 3.456 1.923 1.00 92.56 98 ILE A O 1
ATOM 771 N N . ILE A 1 99 ? 2.110 3.772 -0.017 1.00 92.81 99 ILE A N 1
ATOM 772 C CA . ILE A 1 99 ? 1.518 5.081 -0.301 1.00 92.81 99 ILE A CA 1
ATOM 773 C C . ILE A 1 99 ? -0.001 4.957 -0.440 1.00 92.81 99 ILE A C 1
ATOM 775 O O . ILE A 1 99 ? -0.700 5.839 0.043 1.00 92.81 99 ILE A O 1
ATOM 779 N N . ALA A 1 100 ? -0.521 3.857 -0.998 1.00 92.56 100 ALA A N 1
ATOM 780 C CA . ALA A 1 100 ? -1.954 3.592 -1.161 1.00 92.56 100 ALA A CA 1
ATOM 781 C C . ALA A 1 100 ? -2.743 3.449 0.159 1.00 92.56 100 ALA A C 1
ATOM 783 O O . ALA A 1 100 ? -3.953 3.686 0.182 1.00 92.56 100 ALA A O 1
ATOM 784 N N . VAL A 1 101 ? -2.081 3.137 1.280 1.00 94.25 101 VAL A N 1
ATOM 785 C CA . VAL A 1 101 ? -2.725 3.065 2.607 1.00 94.25 101 VAL A CA 1
ATOM 786 C C . VAL A 1 101 ? -3.223 4.444 3.055 1.00 94.25 101 VAL A C 1
ATOM 788 O O . VAL A 1 101 ? -4.318 4.567 3.608 1.00 94.25 101 VAL A O 1
ATOM 791 N N . ILE A 1 102 ? -2.446 5.498 2.781 1.00 92.38 102 ILE A N 1
ATOM 792 C CA . ILE A 1 102 ? -2.758 6.881 3.168 1.00 92.38 102 ILE A CA 1
ATOM 793 C C . ILE A 1 102 ? -4.098 7.342 2.567 1.00 92.38 102 ILE A C 1
ATOM 795 O O . ILE A 1 102 ? -5.003 7.651 3.348 1.00 92.38 102 ILE A O 1
ATOM 799 N N . PRO A 1 103 ? -4.301 7.347 1.233 1.00 90.88 103 PRO A N 1
ATOM 800 C CA . PRO A 1 103 ? -5.566 7.748 0.641 1.00 90.88 103 PRO A CA 1
ATOM 801 C C . PRO A 1 103 ? -6.723 6.847 1.085 1.00 90.88 103 PRO A C 1
ATOM 803 O O . PRO A 1 103 ? -7.826 7.359 1.244 1.00 90.88 103 PRO A O 1
ATOM 806 N N . GLY A 1 104 ? -6.494 5.561 1.382 1.00 89.62 104 GLY A N 1
ATOM 807 C CA . GLY A 1 104 ? -7.529 4.681 1.946 1.00 89.62 104 GLY A CA 1
ATOM 808 C C . GLY A 1 104 ? -8.055 5.189 3.293 1.00 89.62 104 GLY A C 1
ATOM 809 O O . GLY A 1 104 ? -9.265 5.313 3.497 1.00 89.62 104 GLY A O 1
ATOM 810 N N . THR A 1 105 ? -7.151 5.591 4.193 1.00 90.31 105 THR A N 1
ATOM 811 C CA . THR A 1 105 ? -7.538 6.200 5.479 1.00 90.31 105 THR A CA 1
ATOM 812 C C . THR A 1 105 ? -8.136 7.606 5.339 1.00 90.31 105 THR A C 1
ATOM 814 O O . THR A 1 105 ? -9.079 7.947 6.057 1.00 90.31 105 THR A O 1
ATOM 817 N N . VAL A 1 106 ? -7.637 8.420 4.402 1.00 90.19 106 VAL A N 1
ATOM 818 C CA . VAL A 1 106 ? -8.122 9.791 4.158 1.00 90.19 106 VAL A CA 1
ATOM 819 C C . VAL A 1 106 ? -9.524 9.781 3.542 1.00 90.19 106 VAL A C 1
ATOM 821 O O . VAL A 1 106 ? -10.393 10.531 3.988 1.00 90.19 106 VAL A O 1
ATOM 824 N N . CYS A 1 107 ? -9.781 8.884 2.587 1.00 91.00 107 CYS A N 1
ATOM 825 C CA . CYS A 1 107 ? -11.102 8.669 1.997 1.00 91.00 107 CYS A CA 1
ATOM 826 C C . CYS A 1 107 ? -12.152 8.339 3.060 1.00 91.00 107 CYS A C 1
ATOM 828 O O . CYS A 1 107 ? -13.263 8.873 3.029 1.00 91.00 107 CYS A O 1
ATOM 830 N N . TYR A 1 108 ? -11.787 7.501 4.033 1.00 88.38 108 TYR A N 1
ATOM 831 C CA . TYR A 1 108 ? -12.668 7.182 5.148 1.00 88.38 108 TYR A CA 1
ATOM 832 C C . TYR A 1 108 ? -12.932 8.389 6.060 1.00 88.38 108 TYR A C 1
ATOM 834 O O . TYR A 1 108 ? -14.068 8.583 6.494 1.00 88.38 108 TYR A O 1
ATOM 842 N N . ARG A 1 109 ? -11.904 9.195 6.358 1.00 87.38 109 ARG A N 1
ATOM 843 C CA . ARG A 1 109 ? -12.025 10.357 7.250 1.00 87.38 109 ARG A CA 1
ATOM 844 C C . ARG A 1 109 ? -12.956 11.423 6.679 1.00 87.38 109 ARG A C 1
ATOM 846 O O . ARG A 1 109 ? -13.822 11.912 7.395 1.00 87.38 109 ARG A O 1
ATOM 853 N N . GLU A 1 110 ? -12.766 11.776 5.412 1.00 89.62 110 GLU A N 1
ATOM 854 C CA . GLU A 1 110 ? -13.482 12.891 4.788 1.00 89.62 110 GLU A CA 1
ATOM 855 C C . GLU A 1 110 ? -14.850 12.480 4.236 1.00 89.62 110 GLU A C 1
ATOM 857 O O . GLU A 1 110 ? -15.781 13.278 4.245 1.00 89.62 110 GLU A O 1
ATOM 862 N N . LYS A 1 111 ? -14.992 11.247 3.726 1.00 85.12 111 LYS A N 1
ATOM 863 C CA . LYS A 1 111 ? -16.215 10.729 3.074 1.00 85.12 111 LYS A CA 1
ATOM 864 C C . LYS A 1 111 ? -16.784 11.613 1.949 1.00 85.12 111 LYS A C 1
ATOM 866 O O . LYS A 1 111 ? -17.933 11.446 1.555 1.00 85.12 111 LYS A O 1
ATOM 871 N N . ARG A 1 112 ? -15.987 12.534 1.400 1.00 89.88 112 ARG A N 1
ATOM 872 C CA . ARG A 1 112 ? -16.363 13.423 0.290 1.00 89.88 112 ARG A CA 1
ATOM 873 C C . ARG A 1 112 ? -15.990 12.796 -1.046 1.00 89.88 112 ARG A C 1
ATOM 875 O O . ARG A 1 112 ? -14.846 12.384 -1.223 1.00 89.88 112 ARG A O 1
ATOM 882 N N . ASN A 1 113 ? -16.901 12.832 -2.019 1.00 88.75 113 ASN A N 1
ATOM 883 C CA . ASN A 1 113 ? -16.669 12.277 -3.361 1.00 88.75 113 ASN A CA 1
ATOM 884 C C . ASN A 1 113 ? -15.396 12.830 -4.023 1.00 88.75 113 ASN A C 1
ATOM 886 O O . ASN A 1 113 ? -14.630 12.064 -4.594 1.00 88.75 113 ASN A O 1
ATOM 890 N N . SER A 1 114 ? -15.106 14.126 -3.863 1.00 90.44 114 SER A N 1
ATOM 891 C CA . SER A 1 114 ? -13.882 14.743 -4.397 1.00 90.44 114 SER A CA 1
ATOM 892 C C . SER A 1 114 ? -12.596 14.081 -3.881 1.00 90.44 114 SER A C 1
ATOM 894 O O . SER A 1 114 ? -11.628 13.968 -4.626 1.00 90.44 114 SER A O 1
ATOM 896 N N . VAL A 1 115 ? -12.582 13.609 -2.629 1.00 91.25 115 VAL A N 1
ATOM 897 C CA . VAL A 1 115 ? -11.415 12.952 -2.014 1.00 91.25 115 VAL A CA 1
ATOM 898 C C . VAL A 1 115 ? -11.227 11.540 -2.567 1.00 91.25 115 VAL A C 1
ATOM 900 O O . VAL A 1 115 ? -10.090 11.141 -2.820 1.00 91.25 115 VAL A O 1
ATOM 903 N N . TYR A 1 116 ? -12.320 10.814 -2.825 1.00 89.88 116 TYR A N 1
ATOM 904 C CA . TYR A 1 116 ? -12.267 9.521 -3.514 1.00 89.88 116 TYR A CA 1
ATOM 905 C C . TYR A 1 116 ? -11.734 9.676 -4.939 1.00 89.88 116 TYR A C 1
ATOM 907 O O . TYR A 1 116 ? -10.810 8.962 -5.320 1.00 89.88 116 TYR A O 1
ATOM 915 N N . THR A 1 117 ? -12.243 10.650 -5.699 1.00 92.31 117 THR A N 1
ATOM 916 C CA . THR A 1 117 ? -11.773 10.915 -7.066 1.00 92.31 117 THR A CA 1
ATOM 917 C C . THR A 1 117 ? -10.284 11.251 -7.088 1.00 92.31 117 THR A C 1
ATOM 919 O O . THR A 1 117 ? -9.535 10.644 -7.849 1.00 92.31 117 THR A O 1
ATOM 922 N N . LEU A 1 118 ? -9.824 12.157 -6.218 1.00 93.44 118 LEU A N 1
ATOM 923 C CA . LEU A 1 118 ? -8.402 12.505 -6.123 1.00 93.44 118 LEU A 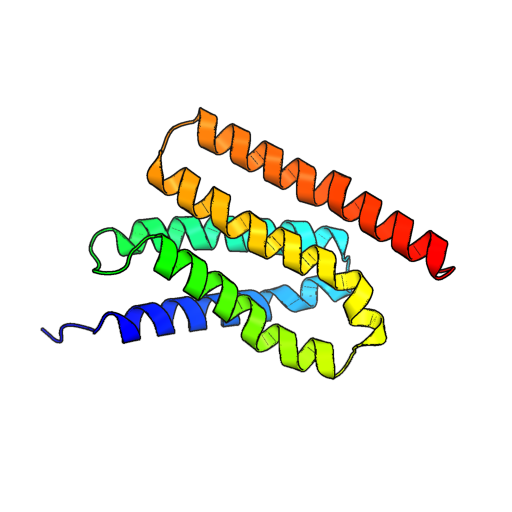CA 1
ATOM 924 C C . LEU A 1 118 ? -7.537 11.309 -5.710 1.00 93.44 118 LEU A C 1
ATOM 926 O O . LEU A 1 118 ? -6.468 11.102 -6.276 1.00 93.44 118 LEU A O 1
ATOM 930 N N . SER A 1 119 ? -8.010 10.491 -4.770 1.00 93.38 119 SER A N 1
ATOM 931 C CA . SER A 1 119 ? -7.302 9.286 -4.328 1.00 93.38 119 SER A CA 1
ATOM 932 C C . SER A 1 119 ? -7.138 8.265 -5.452 1.00 93.38 119 SER A C 1
ATOM 934 O O . SER A 1 119 ? -6.059 7.698 -5.608 1.00 93.38 119 SER A O 1
ATOM 936 N N . ILE A 1 120 ? -8.178 8.071 -6.269 1.00 92.44 120 ILE A N 1
ATOM 937 C CA . ILE A 1 120 ? -8.123 7.203 -7.450 1.00 92.44 120 ILE A CA 1
ATOM 938 C C . ILE A 1 120 ? -7.152 7.772 -8.489 1.00 92.44 120 ILE A C 1
ATOM 940 O O . ILE A 1 120 ? -6.332 7.023 -9.008 1.00 92.44 120 ILE A O 1
ATOM 944 N N . ILE A 1 121 ? -7.179 9.083 -8.753 1.00 94.12 121 ILE A N 1
ATOM 945 C CA . ILE A 1 121 ? -6.233 9.730 -9.680 1.00 94.12 121 ILE A CA 1
ATOM 946 C C . ILE A 1 121 ? -4.787 9.509 -9.217 1.00 94.12 121 ILE A C 1
ATOM 948 O O . ILE A 1 121 ? -3.938 9.138 -10.024 1.00 94.12 121 ILE A O 1
ATOM 952 N N . ILE A 1 122 ? -4.509 9.675 -7.920 1.00 93.38 122 ILE A N 1
ATOM 953 C CA . ILE A 1 122 ? -3.182 9.420 -7.341 1.00 93.38 122 ILE A CA 1
ATOM 954 C C . ILE A 1 122 ? -2.785 7.950 -7.522 1.00 93.38 122 ILE A C 1
ATOM 956 O O . ILE A 1 122 ? -1.675 7.671 -7.967 1.00 93.38 122 ILE A O 1
ATOM 960 N N . LEU A 1 123 ? -3.682 7.005 -7.229 1.00 93.19 123 LEU A N 1
ATOM 961 C CA . LEU A 1 123 ? -3.437 5.571 -7.420 1.00 93.19 123 LEU A CA 1
ATOM 962 C C . LEU A 1 123 ? -3.127 5.225 -8.880 1.00 93.19 123 LEU A C 1
ATOM 964 O O . LEU A 1 123 ? -2.167 4.501 -9.140 1.00 93.19 123 LEU A O 1
ATOM 968 N N . VAL A 1 124 ? -3.898 5.764 -9.827 1.00 94.06 124 VAL A N 1
ATOM 969 C CA . VAL A 1 124 ? -3.669 5.583 -11.268 1.00 94.06 124 VAL A CA 1
ATOM 970 C C . VAL A 1 124 ? -2.316 6.163 -11.663 1.00 94.06 124 VAL A C 1
ATOM 972 O O . VAL A 1 124 ? -1.554 5.510 -12.377 1.00 94.06 124 VAL A O 1
ATOM 975 N N . PHE A 1 125 ? -1.988 7.359 -11.171 1.00 94.38 125 PHE A N 1
ATOM 976 C CA . PHE A 1 125 ? -0.723 8.020 -11.463 1.00 94.38 125 PHE A CA 1
ATOM 977 C C . PHE A 1 125 ? 0.478 7.208 -10.963 1.00 94.38 125 PHE A C 1
ATOM 979 O O . PHE A 1 125 ? 1.419 6.964 -11.719 1.00 94.38 125 PHE A O 1
ATOM 986 N N . LEU A 1 126 ? 0.426 6.732 -9.718 1.00 92.75 126 LEU A N 1
ATOM 987 C CA . LEU A 1 126 ? 1.485 5.921 -9.117 1.00 92.75 126 LEU A CA 1
ATOM 988 C C . LEU A 1 126 ? 1.671 4.589 -9.854 1.00 92.75 126 LEU A C 1
ATOM 990 O O . LEU A 1 126 ? 2.790 4.228 -10.214 1.00 92.75 126 LEU A O 1
ATOM 994 N N . ASN A 1 127 ? 0.580 3.868 -10.112 1.00 92.31 127 ASN A N 1
ATOM 995 C CA . ASN A 1 127 ? 0.661 2.560 -10.758 1.00 92.31 127 ASN A CA 1
ATOM 996 C C . ASN A 1 127 ? 1.021 2.639 -12.242 1.00 92.31 127 ASN A C 1
ATOM 998 O O . ASN A 1 127 ? 1.640 1.714 -12.755 1.00 92.31 127 ASN A O 1
ATOM 1002 N N . THR A 1 128 ? 0.646 3.715 -12.936 1.00 90.75 128 THR A N 1
ATOM 1003 C CA . THR A 1 128 ? 0.896 3.845 -14.376 1.00 90.75 128 THR A CA 1
ATOM 1004 C C . THR A 1 128 ? 2.208 4.551 -14.647 1.00 90.75 128 THR A C 1
ATOM 1006 O O . THR A 1 128 ? 3.083 3.967 -15.268 1.00 90.75 128 THR A O 1
ATOM 1009 N N . PHE A 1 129 ? 2.372 5.782 -14.166 1.00 91.12 129 PHE A N 1
ATOM 1010 C CA . PHE A 1 129 ? 3.520 6.611 -14.527 1.00 91.12 129 PHE A CA 1
ATOM 1011 C C . PHE A 1 129 ? 4.740 6.289 -13.673 1.00 91.12 129 PHE A C 1
ATOM 1013 O O . PHE A 1 129 ? 5.793 5.980 -14.217 1.00 91.12 129 PHE A O 1
ATOM 1020 N N . VAL A 1 130 ? 4.605 6.305 -12.342 1.00 90.38 130 VAL A N 1
ATOM 1021 C CA . VAL A 1 130 ? 5.760 6.086 -11.449 1.00 90.38 130 VAL A CA 1
ATOM 1022 C C . VAL A 1 130 ? 6.321 4.679 -11.616 1.00 90.38 130 VAL A C 1
ATOM 1024 O O . VAL A 1 130 ? 7.535 4.507 -11.717 1.00 90.38 130 VAL A O 1
ATOM 1027 N N . HIS A 1 131 ? 5.448 3.675 -11.701 1.00 89.12 131 HIS A N 1
ATOM 1028 C CA . HIS A 1 131 ? 5.887 2.309 -11.950 1.00 89.12 131 HIS A CA 1
ATOM 1029 C C . HIS A 1 131 ? 6.571 2.157 -13.315 1.00 89.12 131 HIS A C 1
ATOM 1031 O O . HIS A 1 131 ? 7.645 1.564 -13.395 1.00 89.12 131 HIS A O 1
ATOM 1037 N N . TRP A 1 132 ? 5.987 2.719 -14.378 1.00 88.31 132 TRP A N 1
ATOM 1038 C CA . TRP A 1 132 ? 6.576 2.658 -15.714 1.00 88.31 132 TRP A CA 1
ATOM 1039 C C . TRP A 1 132 ? 7.957 3.309 -15.761 1.00 88.31 132 TRP A C 1
ATOM 1041 O O . TRP A 1 132 ? 8.916 2.686 -16.208 1.00 88.31 132 TRP A O 1
ATOM 1051 N N . SER A 1 133 ? 8.084 4.528 -15.231 1.00 89.12 133 SER A N 1
ATOM 1052 C CA . SER A 1 133 ? 9.364 5.234 -15.177 1.00 89.12 133 SER A CA 1
ATOM 1053 C C . SER A 1 133 ? 10.413 4.463 -14.378 1.00 89.12 133 SER A C 1
ATOM 1055 O O . SER A 1 133 ? 11.576 4.437 -14.769 1.00 89.12 133 SER A O 1
ATOM 1057 N N . TRP A 1 134 ? 10.021 3.797 -13.288 1.00 89.19 134 TRP A N 1
ATOM 1058 C CA . TRP A 1 134 ? 10.937 2.949 -12.525 1.00 89.19 134 TRP A CA 1
ATOM 1059 C C . TRP A 1 134 ? 11.460 1.774 -13.353 1.00 89.19 134 TRP A C 1
ATOM 1061 O O . TRP A 1 134 ? 12.668 1.536 -13.388 1.00 89.19 134 TRP A O 1
ATOM 1071 N N . LEU A 1 135 ? 10.562 1.064 -14.042 1.00 83.69 135 LEU A N 1
ATOM 1072 C CA . LEU A 1 135 ? 10.937 -0.055 -14.904 1.00 83.69 135 LEU A CA 1
ATOM 1073 C C . LEU A 1 135 ? 11.848 0.405 -16.042 1.00 83.69 135 LEU A C 1
ATOM 1075 O O . LEU A 1 135 ? 12.852 -0.245 -16.304 1.00 83.69 135 LEU A O 1
ATOM 1079 N N . GLU A 1 136 ? 11.551 1.539 -16.672 1.00 85.81 136 GLU A N 1
ATOM 1080 C CA . GLU A 1 136 ? 12.369 2.101 -17.750 1.00 85.81 136 GLU A CA 1
ATOM 1081 C C . GLU A 1 136 ? 13.778 2.500 -17.285 1.00 85.81 136 GLU A C 1
ATOM 1083 O O . GLU A 1 136 ? 14.765 2.223 -17.966 1.00 85.81 136 GLU A O 1
ATOM 1088 N N . ILE A 1 137 ? 13.900 3.132 -16.115 1.00 85.88 137 ILE A N 1
ATOM 1089 C CA . ILE A 1 137 ? 15.206 3.477 -15.536 1.00 85.88 137 ILE A CA 1
ATOM 1090 C C . ILE A 1 137 ? 15.992 2.200 -15.238 1.00 85.88 137 ILE A C 1
ATOM 1092 O O . ILE A 1 137 ? 17.175 2.105 -15.572 1.00 85.88 137 ILE A O 1
ATOM 1096 N N . TYR A 1 138 ? 15.337 1.205 -14.640 1.00 80.56 138 TYR A N 1
ATOM 1097 C CA . TYR A 1 138 ? 15.989 -0.042 -14.273 1.00 80.56 138 TYR A CA 1
ATOM 1098 C C . TYR A 1 138 ? 16.468 -0.823 -15.506 1.00 80.56 138 TYR A C 1
ATOM 1100 O O . TYR A 1 138 ? 17.616 -1.265 -15.542 1.00 80.56 138 TYR A O 1
ATOM 1108 N N . THR A 1 139 ? 15.638 -0.949 -16.546 1.00 80.00 139 THR A N 1
ATOM 1109 C CA . THR A 1 139 ? 16.006 -1.654 -17.786 1.00 80.00 139 THR A CA 1
ATOM 1110 C C . THR A 1 139 ? 17.136 -0.955 -18.529 1.00 80.00 139 THR A C 1
ATOM 1112 O O . THR A 1 139 ? 18.069 -1.625 -18.969 1.00 80.00 139 THR A O 1
ATOM 1115 N N . ARG A 1 140 ? 17.124 0.384 -18.608 1.00 79.88 140 ARG A N 1
ATOM 1116 C CA . ARG A 1 140 ? 18.215 1.159 -19.225 1.00 79.88 140 ARG A CA 1
ATOM 1117 C C . ARG A 1 140 ? 19.548 0.988 -18.502 1.00 79.88 140 ARG A C 1
ATOM 1119 O O . ARG A 1 140 ? 20.579 0.914 -19.162 1.00 79.88 140 ARG A O 1
ATOM 1126 N N . HIS A 1 141 ? 19.545 0.930 -17.171 1.00 75.31 141 HIS A N 1
ATOM 1127 C CA . HIS A 1 141 ? 20.779 0.791 -16.392 1.00 75.31 141 HIS A CA 1
ATOM 1128 C C . HIS A 1 141 ? 21.309 -0.646 -16.318 1.00 75.31 141 HIS A C 1
ATOM 1130 O O . HIS A 1 141 ? 22.518 -0.826 -16.186 1.00 75.31 141 HIS A O 1
ATOM 1136 N N . HIS A 1 142 ? 20.439 -1.654 -16.416 1.00 68.19 142 HIS A N 1
ATOM 1137 C CA . HIS A 1 142 ? 20.815 -3.062 -16.239 1.00 68.19 142 HIS A CA 1
ATOM 1138 C C . HIS A 1 142 ? 20.724 -3.917 -17.514 1.00 68.19 142 HIS A C 1
ATOM 1140 O O . HIS A 1 142 ? 20.961 -5.120 -17.450 1.00 68.19 142 HIS A O 1
ATOM 1146 N N . GLY A 1 143 ? 20.418 -3.327 -18.676 1.00 57.56 143 GLY A N 1
ATOM 1147 C CA . GLY A 1 143 ? 20.464 -4.007 -19.978 1.00 57.56 143 GLY A CA 1
ATOM 1148 C C . GLY A 1 143 ? 19.418 -5.113 -20.176 1.00 57.56 143 GLY A C 1
ATOM 1149 O O . GLY A 1 143 ? 19.545 -5.915 -21.097 1.00 57.56 143 GLY A O 1
ATOM 1150 N N . PHE A 1 144 ? 18.389 -5.178 -19.327 1.00 56.94 144 PHE A N 1
ATOM 1151 C CA . PHE A 1 144 ? 17.328 -6.178 -19.434 1.00 56.94 144 PHE A CA 1
ATOM 1152 C C . PHE A 1 144 ? 16.249 -5.726 -20.425 1.00 56.94 144 PHE A C 1
ATOM 1154 O O . PHE A 1 144 ? 15.520 -4.766 -20.173 1.00 56.94 144 PHE A O 1
ATOM 1161 N N . HIS A 1 145 ? 16.123 -6.448 -21.540 1.00 44.84 145 HIS A N 1
ATOM 1162 C CA . HIS A 1 145 ? 14.956 -6.375 -22.415 1.00 44.84 145 HIS A CA 1
ATOM 1163 C C . HIS A 1 145 ? 13.805 -7.147 -21.764 1.00 44.84 145 HIS A C 1
ATOM 1165 O O . HIS A 1 145 ? 13.893 -8.359 -21.586 1.00 44.84 145 HIS A O 1
ATOM 1171 N N . ILE A 1 146 ? 12.736 -6.444 -21.397 1.00 49.62 146 ILE A N 1
ATOM 1172 C CA . ILE A 1 146 ? 11.481 -7.080 -20.994 1.00 49.62 146 ILE A CA 1
ATOM 1173 C C . ILE A 1 146 ? 10.744 -7.428 -22.292 1.00 49.62 146 ILE A C 1
ATOM 1175 O O . ILE A 1 146 ? 10.346 -6.522 -23.026 1.00 49.62 146 ILE A O 1
ATOM 1179 N N . SER A 1 147 ? 10.652 -8.722 -22.604 1.00 38.19 147 SER A N 1
ATOM 1180 C CA . SER A 1 147 ? 9.717 -9.281 -23.591 1.00 38.19 147 SER A CA 1
ATOM 1181 C C . SER A 1 147 ? 8.315 -9.370 -23.009 1.00 38.19 147 SER A C 1
ATOM 1183 O O . SER A 1 147 ? 8.232 -9.846 -21.852 1.00 38.19 147 SER A O 1
#

pLDDT: mean 85.39, std 11.25, range [38.19, 95.19]

Sequence (147 aa):
MKTHSKTVYFLSILGLSAVLFLSFCWTAAFSFYAAAWAQSALFFGFAWICADKMKERPLTLTAIAVAIILGRLLPELPIRISDFENSRISIVVTLISIIAVIPGTVCYREKRNSVYTLSIIILVFLNTFVHWSWLEIYTRHHGFHIS

Foldseek 3Di: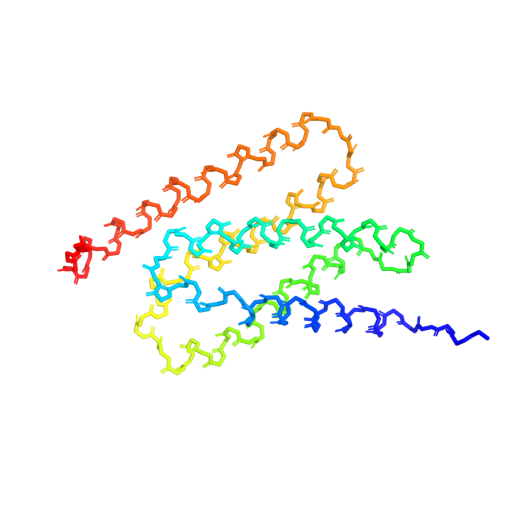
DPPDDPVNLLVVLLQVLLVVLVVLVCVVVVPLLVSLLVLLVSLLQSLLVSLVVCPVPDDDSVSSLVSNLNSNVVVVVVVCVVVVPVVQLNVLSSVLNSVSSVLSSVCNVPVDPVSVVVSVVVSCCSSPPVNVVSVVVCCVVPVDDDD

Radius of gyration: 16.55 Å; chains: 1; bounding box: 38×29×52 Å